Protein AF-A0AAX3TB48-F1 (afdb_monomer_lite)

Foldseek 3Di:
DDDDDDDDDDDDDDDDDDDDDPDDPPPPPPPPVVVVVLVVLLVVLLVVVCVVCVVDDSVVLVVQLVVLLVVCPPPPDCPCVSVSSSVRSVVVVVVVVPDPDVVDDPDPDPDPDDPDDDDDDDDDD

Structure (mmCIF, N/CA/C/O backbone):
data_AF-A0AAX3TB48-F1
#
_entry.id   AF-A0AAX3TB48-F1
#
loop_
_atom_site.group_PDB
_atom_site.id
_atom_site.type_symbol
_atom_site.label_atom_id
_atom_site.label_alt_id
_atom_site.label_comp_id
_atom_site.label_asym_id
_atom_site.label_entity_id
_atom_site.label_seq_id
_atom_site.pdbx_PDB_ins_code
_atom_site.Cartn_x
_atom_site.Cartn_y
_atom_site.Cartn_z
_atom_site.occupancy
_atom_site.B_iso_or_equiv
_atom_site.auth_seq_id
_atom_site.auth_comp_id
_atom_site.auth_asym_id
_atom_site.auth_atom_id
_atom_site.pdbx_PDB_model_num
ATOM 1 N N . MET A 1 1 ? -3.086 20.441 -37.332 1.00 42.97 1 MET A N 1
ATOM 2 C CA . MET A 1 1 ? -2.389 20.375 -36.032 1.00 42.97 1 MET A CA 1
ATOM 3 C C . MET A 1 1 ? -3.393 19.870 -35.014 1.00 42.97 1 MET A C 1
ATOM 5 O O . MET A 1 1 ? -4.255 20.630 -34.603 1.00 42.97 1 MET A O 1
ATOM 9 N N . ALA A 1 2 ? -3.367 18.566 -34.749 1.00 46.75 2 ALA A N 1
ATOM 10 C CA . ALA A 1 2 ? -4.254 17.896 -33.807 1.00 46.75 2 ALA A CA 1
ATOM 11 C C . ALA A 1 2 ? -3.500 17.709 -32.486 1.00 46.75 2 ALA A C 1
ATOM 13 O O . ALA A 1 2 ? -2.367 17.235 -32.499 1.00 46.75 2 ALA A O 1
ATOM 14 N N . GLY A 1 3 ? -4.120 18.093 -31.376 1.00 43.94 3 GLY A N 1
ATOM 15 C CA . GLY A 1 3 ? -3.654 17.801 -30.026 1.00 43.94 3 GLY A CA 1
ATOM 16 C C . GLY A 1 3 ? -4.875 17.467 -29.190 1.00 43.94 3 GLY A C 1
ATOM 17 O O . GLY A 1 3 ? -5.478 18.353 -28.609 1.00 43.94 3 GLY A O 1
ATOM 18 N N . THR A 1 4 ? -5.294 16.208 -29.250 1.00 48.38 4 THR A N 1
ATOM 19 C CA . THR A 1 4 ? -6.446 15.652 -28.542 1.00 48.38 4 THR A CA 1
ATOM 20 C C . THR A 1 4 ? -6.149 15.470 -27.056 1.00 48.38 4 THR A C 1
ATOM 22 O O . THR A 1 4 ? -5.298 14.662 -26.675 1.00 48.38 4 THR A O 1
ATOM 25 N N . GLU A 1 5 ? -6.905 16.212 -26.252 1.00 49.56 5 GLU A N 1
ATOM 26 C CA . GLU A 1 5 ? -7.421 15.881 -24.921 1.00 49.56 5 GLU A CA 1
ATOM 27 C C . GLU A 1 5 ? -7.381 14.373 -24.585 1.00 49.56 5 GLU A C 1
ATOM 29 O O . GLU A 1 5 ? -7.879 13.548 -25.352 1.00 49.56 5 GLU A O 1
ATOM 34 N N . HIS A 1 6 ? -6.881 14.013 -23.401 1.00 42.12 6 HIS A N 1
ATOM 35 C CA . HIS A 1 6 ? -7.172 12.722 -22.769 1.00 42.12 6 HIS A CA 1
ATOM 36 C C . HIS A 1 6 ? -7.737 12.972 -21.368 1.00 42.12 6 HIS A C 1
ATOM 38 O O . HIS A 1 6 ? -7.024 12.987 -20.368 1.00 42.12 6 HIS A O 1
ATOM 44 N N . THR A 1 7 ? -9.049 13.195 -21.311 1.00 40.41 7 THR A N 1
ATOM 45 C CA . THR A 1 7 ? -9.852 13.101 -20.089 1.00 40.41 7 THR A CA 1
ATOM 46 C C . THR A 1 7 ? -10.282 11.647 -19.928 1.00 40.41 7 THR A C 1
ATOM 48 O O . THR A 1 7 ? -11.090 11.145 -20.707 1.00 40.41 7 THR A O 1
ATOM 51 N N . VAL A 1 8 ? -9.739 10.951 -18.930 1.00 42.62 8 VAL A N 1
ATOM 52 C CA . VAL A 1 8 ? -10.137 9.573 -18.616 1.00 42.62 8 VAL A CA 1
ATOM 53 C C . VAL A 1 8 ? -11.418 9.610 -17.781 1.00 42.62 8 VAL A C 1
ATOM 55 O O . VAL A 1 8 ? -11.400 9.922 -16.592 1.00 42.62 8 VAL A O 1
ATOM 58 N N . ALA A 1 9 ? -12.544 9.313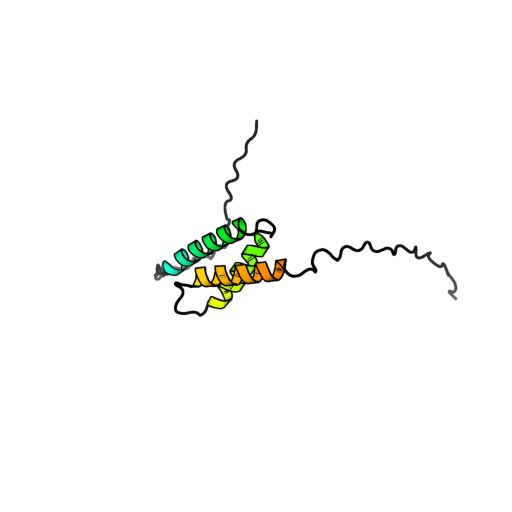 -18.428 1.00 41.31 9 ALA A N 1
ATOM 59 C CA . ALA A 1 9 ? -13.831 9.079 -17.788 1.00 41.31 9 ALA A CA 1
ATOM 60 C C . ALA A 1 9 ? -13.894 7.633 -17.269 1.00 41.31 9 ALA A C 1
ATOM 62 O O . ALA A 1 9 ? -13.988 6.681 -18.047 1.00 41.31 9 ALA A O 1
ATOM 63 N N . CYS A 1 10 ? -13.848 7.460 -15.947 1.00 29.77 10 CYS A N 1
ATOM 64 C CA . CYS A 1 10 ? -14.043 6.159 -15.317 1.00 29.77 10 CYS A CA 1
ATOM 65 C C . CYS A 1 10 ? -15.538 5.802 -15.360 1.00 29.77 10 CYS A C 1
ATOM 67 O O . CYS A 1 10 ? -16.367 6.417 -14.690 1.00 29.77 10 CYS A O 1
ATOM 69 N N . SER A 1 11 ? -15.882 4.849 -16.224 1.00 44.84 11 SER A N 1
ATOM 70 C CA . SER A 1 11 ? -17.248 4.401 -16.486 1.00 44.84 11 SER A CA 1
ATOM 71 C C . SER A 1 11 ? -17.610 3.272 -15.527 1.00 44.84 11 SER A C 1
ATOM 73 O O . SER A 1 11 ? -17.088 2.168 -15.664 1.00 44.84 11 SER A O 1
ATOM 75 N N . ILE A 1 12 ? -18.528 3.511 -14.589 1.00 51.78 12 ILE A N 1
ATOM 76 C CA . ILE A 1 12 ? -19.109 2.442 -13.766 1.00 51.78 12 ILE A CA 1
ATOM 77 C C . ILE A 1 12 ? -20.607 2.342 -14.074 1.00 51.78 12 ILE A C 1
ATOM 79 O O . ILE A 1 12 ? -21.432 3.081 -13.552 1.00 51.78 12 ILE A O 1
ATOM 83 N N . VAL A 1 13 ? -20.884 1.443 -15.020 1.00 43.19 13 VAL A N 1
ATOM 84 C CA . VAL A 1 13 ? -22.074 0.603 -15.242 1.00 43.19 13 VAL A CA 1
ATOM 85 C C . VAL A 1 13 ? -23.403 1.055 -14.614 1.00 43.19 13 VAL A C 1
ATOM 87 O O . VAL A 1 13 ? -23.679 0.858 -13.432 1.00 43.19 13 VAL A O 1
ATOM 90 N N . THR A 1 14 ? -24.299 1.508 -15.491 1.00 49.38 14 THR A N 1
ATOM 91 C CA . THR A 1 14 ? -25.744 1.611 -15.266 1.00 49.38 14 THR A CA 1
ATOM 92 C C . THR A 1 14 ? -26.406 0.246 -15.480 1.00 49.38 14 THR A C 1
ATOM 94 O O . THR A 1 14 ? -26.677 -0.138 -16.617 1.00 49.38 14 THR A O 1
ATOM 97 N N . SER A 1 15 ? -26.737 -0.461 -14.398 1.00 38.44 15 SER A N 1
ATOM 98 C CA . SER A 1 15 ? -27.706 -1.566 -14.434 1.00 38.44 15 SER A CA 1
ATOM 99 C C . SER A 1 15 ? -29.033 -1.094 -13.844 1.00 38.44 15 SER A C 1
ATOM 101 O O . SER A 1 15 ? -29.160 -0.816 -12.655 1.00 38.44 15 SER A O 1
ATOM 103 N N . ARG A 1 16 ? -30.012 -0.965 -14.736 1.00 54.19 16 ARG A N 1
ATOM 104 C CA . ARG A 1 16 ? -31.393 -0.519 -14.535 1.00 54.19 16 ARG A CA 1
ATOM 105 C C . ARG A 1 16 ? -32.176 -1.523 -13.672 1.00 54.19 16 ARG A C 1
ATOM 107 O O . ARG A 1 16 ? -32.436 -2.630 -14.130 1.00 54.19 16 ARG A O 1
ATOM 114 N N . PHE A 1 17 ? -32.575 -1.128 -12.463 1.00 37.34 17 PHE A N 1
ATOM 115 C CA . PHE A 1 17 ? -33.573 -1.836 -11.644 1.00 37.34 17 PHE A CA 1
ATOM 116 C C . PHE A 1 17 ? -34.971 -1.227 -11.875 1.00 37.34 17 PHE A C 1
ATOM 118 O O . PHE A 1 17 ? -35.061 -0.004 -12.024 1.00 37.34 17 PHE A O 1
ATOM 125 N N . PRO A 1 18 ? -36.044 -2.039 -11.968 1.00 51.06 18 PRO A N 1
ATOM 126 C CA . PRO A 1 18 ? -37.387 -1.557 -12.263 1.00 51.06 18 PRO A CA 1
ATOM 127 C C . PRO A 1 18 ? -38.057 -0.930 -11.032 1.00 51.06 18 PRO A C 1
ATOM 129 O O . PRO A 1 18 ? -37.689 -1.200 -9.893 1.00 51.06 18 PRO A O 1
ATOM 132 N N . ASP A 1 19 ? -39.029 -0.076 -11.338 1.00 56.09 19 ASP A N 1
ATOM 133 C CA . ASP A 1 19 ? -39.912 0.704 -10.467 1.00 56.09 19 ASP A CA 1
ATOM 134 C C . ASP A 1 19 ? -40.390 -0.070 -9.214 1.00 56.09 19 ASP A C 1
ATOM 136 O O . ASP A 1 19 ? -41.111 -1.061 -9.329 1.00 56.09 19 ASP A O 1
ATOM 140 N N . GLU A 1 20 ? -39.985 0.377 -8.018 1.00 52.34 20 GLU A N 1
ATOM 141 C CA . GLU A 1 20 ? -40.465 -0.122 -6.716 1.00 52.34 20 GLU A CA 1
ATOM 142 C C . GLU A 1 20 ? -40.917 1.086 -5.864 1.00 52.34 20 GLU A C 1
ATOM 144 O O . GLU A 1 20 ? -40.248 2.129 -5.881 1.00 52.34 20 GLU A O 1
ATOM 149 N N . PRO A 1 21 ? -42.082 1.004 -5.192 1.00 52.28 21 PRO A N 1
ATOM 150 C CA . PRO A 1 21 ? -42.874 2.160 -4.793 1.00 52.28 21 PRO A CA 1
ATOM 151 C C . PRO A 1 21 ? -42.289 2.918 -3.598 1.00 52.28 21 PRO A C 1
ATOM 153 O O . PRO A 1 21 ? -41.479 2.422 -2.821 1.00 52.28 21 PRO A O 1
ATOM 156 N N . ALA A 1 22 ? -42.745 4.163 -3.462 1.00 54.78 22 ALA A N 1
ATOM 157 C CA . ALA A 1 22 ? -42.326 5.178 -2.501 1.00 54.78 22 ALA A CA 1
ATOM 158 C C . ALA A 1 22 ? -42.538 4.804 -1.014 1.00 54.78 22 ALA A C 1
ATOM 160 O O . ALA A 1 22 ? -43.347 5.416 -0.318 1.00 54.78 22 ALA A O 1
ATOM 161 N N . ALA A 1 23 ? -41.765 3.850 -0.499 1.00 51.25 23 ALA A N 1
ATOM 162 C CA . ALA A 1 23 ? -41.672 3.537 0.919 1.00 51.25 23 ALA A CA 1
ATOM 163 C C . ALA A 1 23 ? -40.214 3.674 1.387 1.00 51.25 23 ALA A C 1
ATOM 165 O O . ALA A 1 23 ? -39.361 2.836 1.123 1.00 51.25 23 ALA A O 1
ATOM 166 N N . ALA A 1 24 ? -39.940 4.781 2.082 1.00 54.88 24 ALA A N 1
ATOM 167 C CA . ALA A 1 24 ? -38.798 4.970 2.977 1.00 54.88 24 ALA A CA 1
ATOM 168 C C . ALA A 1 24 ? -37.396 4.651 2.410 1.00 54.88 24 ALA A C 1
ATOM 170 O O . ALA A 1 24 ? -36.685 3.783 2.911 1.00 54.88 24 ALA A O 1
ATOM 171 N N . LYS A 1 25 ? -36.906 5.467 1.465 1.00 50.69 25 LYS A N 1
ATOM 172 C CA . LYS A 1 25 ? -35.453 5.609 1.271 1.00 50.69 25 LYS A CA 1
ATOM 173 C C . LYS A 1 25 ? -34.874 6.449 2.409 1.00 50.69 25 LYS A C 1
ATOM 175 O O . LYS A 1 25 ? -34.565 7.626 2.240 1.00 50.69 25 LYS A O 1
ATOM 180 N N . VAL A 1 26 ? -34.693 5.827 3.573 1.00 50.91 26 VAL A N 1
ATOM 181 C CA . VAL A 1 26 ? -33.584 6.210 4.447 1.00 50.91 26 VAL A CA 1
ATOM 182 C C . VAL A 1 26 ? -32.337 5.823 3.666 1.00 50.91 26 VAL A C 1
ATOM 184 O O . VAL A 1 26 ? -31.880 4.688 3.727 1.00 50.91 26 VAL A O 1
ATOM 187 N N . PHE A 1 27 ? -31.835 6.741 2.839 1.00 47.25 27 PHE A N 1
ATOM 188 C CA . PHE A 1 27 ? -30.479 6.617 2.333 1.00 47.25 27 PHE A CA 1
ATOM 189 C C . PHE A 1 27 ? -29.589 6.523 3.573 1.00 47.25 27 PHE A C 1
ATOM 191 O O . PHE A 1 27 ? -29.620 7.459 4.379 1.00 47.25 27 PHE A O 1
ATOM 198 N N . PRO A 1 28 ? -28.819 5.442 3.778 1.00 50.78 28 PRO A N 1
ATOM 199 C CA . PRO A 1 28 ? -27.757 5.487 4.760 1.00 50.78 28 PRO A CA 1
ATOM 200 C C . PRO A 1 28 ? -26.729 6.497 4.234 1.00 50.78 28 PRO A C 1
ATOM 202 O O . PRO A 1 28 ? -25.798 6.150 3.517 1.00 50.78 28 PRO A O 1
ATOM 205 N N . GLN A 1 29 ? -26.916 7.783 4.548 1.00 53.50 29 GLN A N 1
ATOM 206 C CA . GLN A 1 29 ? -25.960 8.859 4.259 1.00 53.50 29 GLN A CA 1
ATOM 207 C C . GLN A 1 29 ? -24.727 8.788 5.175 1.00 53.50 29 GLN A C 1
ATOM 209 O O . GLN A 1 29 ? -24.036 9.771 5.409 1.00 53.50 29 GLN A O 1
ATOM 214 N N . ASN A 1 30 ? -24.434 7.615 5.713 1.00 47.47 30 ASN A N 1
ATOM 215 C CA . ASN A 1 30 ? -23.307 7.336 6.574 1.00 47.47 30 ASN A CA 1
ATOM 216 C C . ASN A 1 30 ? -22.422 6.276 5.919 1.00 47.47 30 ASN A C 1
ATOM 218 O O . ASN A 1 30 ? -22.098 5.260 6.526 1.00 47.47 30 ASN A O 1
ATOM 222 N N . VAL A 1 31 ? -21.962 6.550 4.692 1.00 52.19 31 VAL A N 1
ATOM 223 C CA . VAL 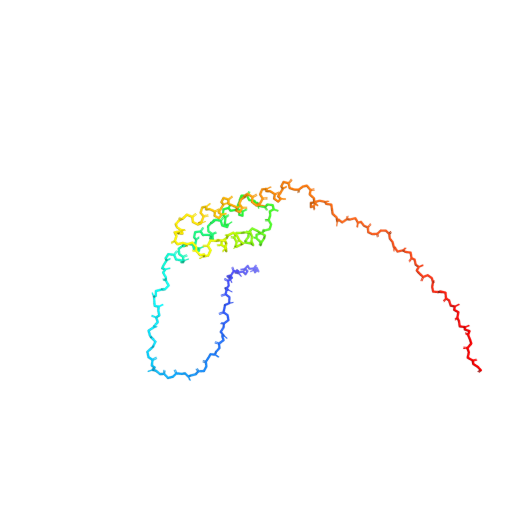A 1 31 ? -20.615 6.092 4.338 1.00 52.19 31 VAL A CA 1
ATOM 224 C C . VAL A 1 31 ? -19.695 6.851 5.296 1.00 52.19 31 VAL A C 1
ATOM 226 O O . VAL A 1 31 ? -19.658 8.082 5.225 1.00 52.19 31 VAL A O 1
ATOM 229 N N . PRO A 1 32 ? -19.031 6.195 6.262 1.00 60.06 32 PRO A N 1
ATOM 230 C CA . PRO A 1 32 ? -18.172 6.916 7.185 1.00 60.06 32 PRO A CA 1
ATOM 231 C C . PRO A 1 32 ? -17.082 7.590 6.349 1.00 60.06 32 PRO A C 1
ATOM 233 O O . PRO A 1 32 ? -16.320 6.897 5.677 1.00 60.06 32 PRO A O 1
ATOM 236 N N . MET A 1 33 ? -17.014 8.926 6.380 1.00 60.38 33 MET A N 1
ATOM 237 C CA . MET A 1 33 ? -16.009 9.735 5.662 1.00 60.38 33 MET A CA 1
ATOM 238 C C . MET A 1 33 ? -14.585 9.181 5.834 1.00 60.38 33 MET A C 1
ATOM 240 O O . MET A 1 33 ? -13.785 9.221 4.907 1.00 60.38 33 MET A O 1
ATOM 244 N N . ALA A 1 34 ? -14.316 8.543 6.978 1.00 68.81 34 ALA A N 1
ATOM 245 C CA . ALA A 1 34 ? -13.076 7.836 7.277 1.00 68.81 34 ALA A CA 1
ATOM 246 C C . ALA A 1 34 ? -12.661 6.785 6.228 1.00 68.81 34 ALA A C 1
ATOM 248 O O . ALA A 1 34 ? -11.472 6.624 5.988 1.00 68.81 34 ALA A O 1
ATOM 249 N N . ARG A 1 35 ? -13.601 6.073 5.587 1.00 74.25 35 ARG A N 1
ATOM 250 C CA . ARG A 1 35 ? -13.260 5.049 4.583 1.00 74.25 35 ARG A CA 1
ATOM 251 C C . ARG A 1 35 ? -12.882 5.662 3.235 1.00 74.25 35 ARG A C 1
ATOM 253 O O . ARG A 1 35 ? -12.053 5.098 2.532 1.00 74.25 35 ARG A O 1
ATOM 260 N N . VAL A 1 36 ? -13.479 6.803 2.888 1.00 77.19 36 VAL A N 1
ATOM 261 C CA . VAL A 1 36 ? -13.137 7.554 1.671 1.00 77.19 36 VAL A CA 1
ATOM 262 C C . VAL A 1 36 ? -11.777 8.232 1.844 1.00 77.19 36 VAL A C 1
ATOM 264 O O . VAL A 1 36 ? -10.930 8.100 0.968 1.00 77.19 36 VAL A O 1
ATOM 267 N N . GLU A 1 37 ? -11.535 8.862 2.998 1.00 84.62 37 GLU A N 1
ATOM 268 C CA . GLU A 1 37 ? -10.234 9.455 3.346 1.00 84.62 37 GLU A CA 1
ATOM 269 C C . GLU A 1 37 ? -9.116 8.402 3.333 1.00 84.62 37 GLU A C 1
ATOM 271 O O . GLU A 1 37 ? -8.089 8.586 2.688 1.00 84.62 37 GLU A O 1
ATOM 276 N N . GLU A 1 38 ? -9.352 7.238 3.951 1.00 85.00 38 GLU A N 1
ATOM 277 C CA . GLU A 1 38 ? -8.401 6.122 3.936 1.00 85.00 38 GLU A CA 1
ATOM 278 C C . GLU A 1 38 ? -8.046 5.692 2.506 1.00 85.00 38 GLU A C 1
ATOM 280 O O . GLU A 1 38 ? -6.878 5.460 2.203 1.00 85.00 38 GLU A O 1
ATOM 285 N N . MET A 1 39 ? -9.032 5.598 1.609 1.00 86.06 39 MET A N 1
ATOM 286 C CA . MET A 1 39 ? -8.774 5.236 0.214 1.00 86.06 39 MET A CA 1
ATOM 287 C C . MET A 1 39 ? -7.959 6.303 -0.525 1.00 86.06 39 MET A C 1
ATOM 289 O O . MET A 1 39 ? -7.079 5.947 -1.308 1.00 86.06 39 MET A O 1
ATOM 293 N N . LEU A 1 40 ? -8.191 7.589 -0.246 1.00 90.69 40 LEU A N 1
ATOM 294 C CA . LEU A 1 40 ? -7.378 8.678 -0.797 1.00 90.69 40 LEU A CA 1
ATOM 295 C C . LEU A 1 40 ? -5.932 8.611 -0.291 1.00 90.69 40 LEU A C 1
ATOM 297 O O . LEU A 1 40 ? -4.992 8.815 -1.063 1.00 90.69 40 LEU A O 1
ATOM 301 N N . GLU A 1 41 ? -5.729 8.293 0.987 1.00 91.81 41 GLU A N 1
ATOM 302 C CA . GLU A 1 41 ? -4.391 8.085 1.541 1.00 91.81 41 GLU A CA 1
ATOM 303 C C . GLU A 1 41 ? -3.689 6.877 0.903 1.00 91.81 41 GLU A C 1
ATOM 305 O O . GLU A 1 41 ? -2.501 6.956 0.582 1.00 91.81 41 GLU A O 1
ATOM 310 N N . VAL A 1 42 ? -4.413 5.785 0.643 1.00 92.56 42 VAL A N 1
ATOM 311 C CA . VAL A 1 42 ? -3.880 4.611 -0.068 1.00 92.56 42 VAL A CA 1
ATOM 312 C C . VAL A 1 42 ? -3.506 4.953 -1.515 1.00 92.56 42 VAL A C 1
ATOM 314 O O . VAL A 1 42 ? -2.443 4.550 -1.979 1.00 92.56 42 VAL A O 1
ATOM 317 N N . GLU A 1 43 ? -4.293 5.766 -2.218 1.00 93.94 43 GLU A N 1
ATOM 318 C CA . GLU A 1 43 ? -3.932 6.243 -3.561 1.00 93.94 43 GLU A CA 1
ATOM 319 C C . GLU A 1 43 ? -2.650 7.098 -3.538 1.00 93.94 43 GLU A C 1
ATOM 321 O O . GLU A 1 43 ? -1.807 7.036 -4.436 1.00 93.94 43 GLU A O 1
ATOM 326 N N . GLN A 1 44 ? -2.446 7.894 -2.485 1.00 95.00 44 GLN A N 1
ATOM 327 C CA . GLN A 1 44 ? -1.184 8.613 -2.297 1.00 95.00 44 GLN A CA 1
ATOM 328 C C . GLN A 1 44 ? -0.008 7.664 -2.025 1.00 95.00 44 GLN A C 1
ATOM 33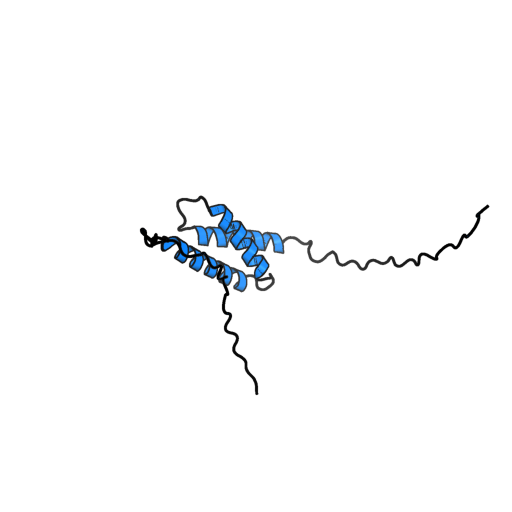0 O O . GLN A 1 44 ? 1.087 7.917 -2.528 1.00 95.00 44 GLN A O 1
ATOM 335 N N . VAL A 1 45 ? -0.216 6.576 -1.274 1.00 95.56 45 VAL A N 1
ATOM 336 C CA . VAL A 1 45 ? 0.794 5.518 -1.088 1.00 95.56 45 VAL A CA 1
ATOM 337 C C . VAL A 1 45 ? 1.188 4.913 -2.436 1.00 95.56 45 VAL A C 1
ATOM 339 O O . V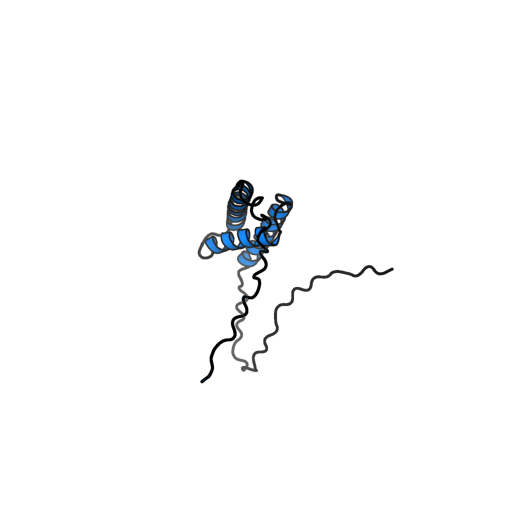AL A 1 45 ? 2.379 4.821 -2.728 1.00 95.56 45 VAL A O 1
ATOM 342 N N . ILE A 1 46 ? 0.213 4.568 -3.282 1.00 94.94 46 ILE A N 1
ATOM 343 C CA . ILE A 1 46 ? 0.447 4.035 -4.632 1.00 94.94 46 ILE A CA 1
ATOM 344 C C . ILE A 1 46 ? 1.324 4.994 -5.441 1.00 94.94 46 ILE A C 1
ATOM 346 O O . ILE A 1 46 ? 2.383 4.604 -5.929 1.00 94.94 46 ILE A O 1
ATOM 350 N N . ARG A 1 47 ? 0.957 6.281 -5.501 1.00 96.38 47 ARG A N 1
ATOM 351 C CA . ARG A 1 47 ? 1.751 7.307 -6.201 1.00 96.38 47 ARG A CA 1
ATOM 352 C C . ARG A 1 47 ? 3.193 7.384 -5.694 1.00 96.38 47 ARG A C 1
ATOM 354 O O . ARG A 1 47 ? 4.119 7.497 -6.499 1.00 96.38 47 ARG A O 1
ATOM 361 N N . ARG A 1 48 ? 3.402 7.301 -4.375 1.00 96.56 48 ARG A N 1
ATOM 362 C CA . ARG A 1 48 ? 4.750 7.287 -3.780 1.00 96.56 48 ARG A CA 1
ATOM 363 C C . ARG A 1 48 ? 5.540 6.040 -4.169 1.00 96.56 48 ARG A C 1
ATOM 365 O O . ARG A 1 48 ? 6.731 6.154 -4.453 1.00 96.56 48 ARG A O 1
ATOM 372 N N . LEU A 1 49 ? 4.902 4.873 -4.203 1.00 95.25 49 LEU A N 1
ATOM 373 C CA . LEU A 1 49 ? 5.547 3.624 -4.608 1.00 95.25 49 LEU A CA 1
ATOM 374 C C . LEU A 1 49 ? 5.916 3.633 -6.094 1.00 95.25 49 LEU A C 1
ATOM 376 O O . LEU A 1 49 ? 7.046 3.282 -6.417 1.00 95.25 49 LEU A O 1
ATOM 380 N N . ILE A 1 50 ? 5.037 4.124 -6.972 1.00 95.81 50 ILE A N 1
ATOM 381 C CA . ILE A 1 50 ? 5.325 4.293 -8.407 1.00 95.81 50 ILE A CA 1
ATOM 382 C C . ILE A 1 50 ? 6.540 5.205 -8.608 1.00 95.81 50 ILE A C 1
ATOM 384 O O . ILE A 1 50 ? 7.474 4.855 -9.325 1.00 95.81 50 ILE A O 1
ATOM 388 N N . ALA A 1 51 ? 6.570 6.355 -7.927 1.00 95.81 51 ALA A N 1
ATOM 389 C CA . ALA A 1 51 ? 7.696 7.282 -8.014 1.00 95.81 51 ALA A CA 1
ATOM 390 C C . ALA A 1 51 ? 9.010 6.675 -7.488 1.00 95.81 51 ALA A C 1
ATOM 392 O O . ALA A 1 51 ? 10.090 7.032 -7.959 1.00 95.81 51 ALA A O 1
ATOM 393 N N . ARG A 1 52 ? 8.933 5.766 -6.507 1.00 95.19 52 ARG A N 1
ATOM 394 C CA . ARG A 1 52 ? 10.104 5.121 -5.899 1.00 95.19 52 ARG A CA 1
ATOM 395 C C . ARG A 1 52 ? 10.610 3.912 -6.685 1.00 95.19 52 ARG A C 1
ATOM 397 O O . ARG A 1 52 ? 11.810 3.650 -6.657 1.00 95.19 52 ARG A O 1
ATOM 404 N N . PHE A 1 53 ? 9.726 3.200 -7.375 1.00 94.25 53 PHE A N 1
ATOM 405 C CA . PHE A 1 53 ? 10.035 1.982 -8.119 1.00 94.25 53 PHE A CA 1
ATOM 406 C C . PHE A 1 53 ? 9.616 2.109 -9.592 1.00 94.25 53 PHE A C 1
ATOM 408 O O . PHE A 1 53 ? 8.772 1.344 -10.055 1.00 94.25 53 PHE A O 1
ATOM 415 N N . PRO A 1 54 ? 10.231 3.023 -10.370 1.00 92.19 54 PRO A N 1
ATOM 416 C CA . PRO A 1 54 ? 9.844 3.263 -11.765 1.00 92.19 54 PRO A CA 1
ATOM 417 C C . PRO A 1 54 ? 10.126 2.076 -12.703 1.00 92.19 54 PRO A C 1
ATOM 419 O O . PRO A 1 54 ? 9.702 2.083 -13.852 1.00 92.19 54 PRO A O 1
ATOM 422 N N . VAL A 1 55 ? 10.875 1.073 -12.235 1.00 90.19 55 VAL A N 1
ATOM 423 C CA . VAL A 1 55 ? 11.214 -0.147 -12.984 1.00 90.19 55 VAL A CA 1
ATOM 424 C C . VAL A 1 55 ? 10.123 -1.220 -12.926 1.00 90.19 55 VAL A C 1
ATOM 426 O O . VAL A 1 55 ? 10.179 -2.176 -13.692 1.00 90.19 55 VAL A O 1
ATOM 429 N N . MET A 1 56 ? 9.153 -1.088 -12.017 1.00 91.50 56 MET A N 1
ATOM 430 C CA . MET A 1 56 ? 8.036 -2.020 -11.865 1.00 91.50 56 MET A CA 1
ATOM 431 C C . MET A 1 56 ? 6.789 -1.459 -12.556 1.00 91.50 56 MET A C 1
ATOM 433 O O . MET A 1 56 ? 6.566 -0.248 -12.547 1.00 91.50 56 MET A O 1
ATOM 437 N N . ALA A 1 57 ? 5.971 -2.330 -13.152 1.00 92.50 57 ALA A N 1
ATOM 438 C CA . ALA A 1 57 ? 4.718 -1.910 -13.766 1.00 92.50 57 ALA A CA 1
ATOM 439 C C . ALA A 1 57 ? 3.748 -1.357 -12.710 1.00 92.50 57 ALA A C 1
ATOM 441 O O . ALA A 1 57 ? 3.665 -1.870 -11.593 1.00 92.50 57 ALA A O 1
ATOM 442 N N . VAL A 1 58 ? 2.990 -0.322 -13.078 1.00 93.06 58 VAL A N 1
ATOM 443 C CA . VAL A 1 58 ? 2.000 0.304 -12.186 1.00 93.06 58 VAL A CA 1
ATOM 444 C C . VAL A 1 58 ? 0.962 -0.719 -11.719 1.00 93.06 58 VAL A C 1
ATOM 446 O O . VAL A 1 58 ? 0.691 -0.792 -10.525 1.00 93.06 58 VAL A O 1
ATOM 449 N N . ASP A 1 59 ? 0.485 -1.577 -12.625 1.00 93.50 59 ASP A N 1
ATOM 450 C CA . ASP A 1 59 ? -0.485 -2.633 -12.309 1.00 93.50 59 ASP A CA 1
ATOM 451 C C . ASP A 1 59 ? 0.045 -3.628 -11.258 1.00 93.50 59 ASP A C 1
ATOM 453 O O . ASP A 1 59 ? -0.702 -4.078 -10.387 1.00 93.50 59 ASP A O 1
ATOM 457 N N . ASP A 1 60 ? 1.347 -3.943 -11.288 1.00 93.12 60 ASP A N 1
ATOM 458 C CA . ASP A 1 60 ? 1.975 -4.833 -10.304 1.00 93.12 60 ASP A CA 1
ATOM 459 C C . ASP A 1 60 ? 2.072 -4.169 -8.924 1.00 93.12 60 ASP A C 1
ATOM 461 O O . ASP A 1 60 ? 1.878 -4.827 -7.895 1.00 93.12 60 ASP A O 1
ATOM 465 N N . ILE A 1 61 ? 2.366 -2.864 -8.889 1.00 93.44 61 ILE A N 1
ATOM 466 C CA . ILE A 1 61 ? 2.384 -2.069 -7.654 1.00 93.44 61 ILE A CA 1
ATOM 467 C C . ILE A 1 61 ? 0.970 -2.006 -7.063 1.00 93.44 61 ILE A C 1
ATOM 469 O O . ILE A 1 61 ? 0.799 -2.283 -5.872 1.00 93.44 61 ILE A O 1
ATOM 473 N N . ASP A 1 62 ? -0.037 -1.720 -7.888 1.00 94.44 62 ASP A N 1
ATOM 474 C CA . ASP A 1 62 ? -1.442 -1.663 -7.480 1.00 94.44 62 ASP A CA 1
ATOM 475 C C . ASP A 1 62 ? -1.916 -3.006 -6.926 1.00 94.44 62 ASP A C 1
ATOM 477 O O . ASP A 1 62 ? -2.459 -3.069 -5.818 1.00 94.44 62 ASP A O 1
ATOM 481 N N . ALA A 1 63 ? -1.647 -4.106 -7.636 1.00 94.06 63 ALA A N 1
ATOM 482 C CA . ALA A 1 63 ? -2.026 -5.447 -7.201 1.00 94.06 63 ALA A CA 1
ATOM 483 C C . ALA A 1 63 ? -1.453 -5.787 -5.815 1.00 94.06 63 ALA A C 1
ATOM 485 O O . ALA A 1 63 ? -2.161 -6.319 -4.955 1.00 94.06 63 ALA A O 1
ATOM 486 N N . ARG A 1 64 ? -0.187 -5.434 -5.559 1.00 94.69 64 ARG A N 1
ATOM 487 C CA . ARG A 1 64 ? 0.469 -5.663 -4.260 1.00 94.69 64 ARG A CA 1
ATOM 488 C C . ARG A 1 64 ? -0.131 -4.799 -3.161 1.00 94.69 64 ARG A C 1
ATOM 490 O O . ARG A 1 64 ? -0.420 -5.306 -2.077 1.00 94.69 64 ARG A O 1
ATOM 497 N N . VAL A 1 65 ? -0.368 -3.516 -3.433 1.00 95.25 65 VAL A N 1
ATOM 498 C CA . VAL A 1 65 ? -1.007 -2.604 -2.476 1.00 95.25 65 VAL A CA 1
ATOM 499 C C . VAL A 1 65 ? -2.407 -3.099 -2.108 1.00 95.25 65 VAL A C 1
ATOM 501 O O . VAL A 1 65 ? -2.724 -3.190 -0.921 1.00 95.25 65 VAL A O 1
ATOM 504 N N . HIS A 1 66 ? -3.219 -3.496 -3.089 1.00 93.81 66 HIS A N 1
ATOM 505 C CA . HIS A 1 66 ? -4.560 -4.032 -2.853 1.00 93.81 66 HIS A CA 1
ATOM 506 C C . HIS A 1 66 ? -4.544 -5.369 -2.103 1.00 93.81 66 HIS A C 1
ATOM 508 O O . HIS A 1 66 ? -5.356 -5.570 -1.194 1.00 93.81 66 HIS A O 1
ATOM 514 N N . ALA A 1 67 ? -3.598 -6.261 -2.412 1.00 93.94 67 ALA A N 1
ATOM 515 C CA . ALA A 1 67 ? -3.426 -7.518 -1.687 1.00 93.94 67 ALA A CA 1
ATOM 516 C C . ALA A 1 67 ? -3.102 -7.280 -0.203 1.00 93.94 67 ALA A C 1
ATOM 518 O O . ALA A 1 67 ? -3.652 -7.951 0.672 1.00 93.94 67 ALA A O 1
ATOM 519 N N . VAL A 1 68 ? -2.246 -6.300 0.100 1.00 93.44 68 VAL A N 1
ATOM 520 C CA . VAL A 1 68 ? -1.917 -5.914 1.477 1.00 93.44 68 VAL A CA 1
ATOM 521 C C . VAL A 1 68 ? -3.093 -5.201 2.152 1.00 93.44 68 VAL A C 1
ATOM 523 O O . VAL A 1 68 ? -3.404 -5.515 3.300 1.00 93.44 68 VAL A O 1
ATOM 526 N N . TYR A 1 69 ? -3.788 -4.300 1.453 1.00 92.44 69 TYR A N 1
ATOM 527 C CA . TYR A 1 69 ? -4.982 -3.608 1.954 1.00 92.44 69 TYR A CA 1
ATOM 528 C C . TYR A 1 69 ? -6.065 -4.600 2.408 1.00 92.44 69 TYR A C 1
ATOM 530 O O . TYR A 1 69 ? -6.642 -4.445 3.487 1.00 92.44 69 TYR A O 1
ATOM 538 N N . GLY A 1 70 ? -6.281 -5.669 1.631 1.00 90.88 70 GLY A N 1
ATOM 539 C CA . GLY A 1 70 ? -7.223 -6.741 1.960 1.00 90.88 70 GLY A CA 1
ATOM 540 C C . GLY A 1 70 ? -6.930 -7.438 3.294 1.00 90.88 70 GLY A C 1
ATOM 541 O O . GLY A 1 70 ? -7.865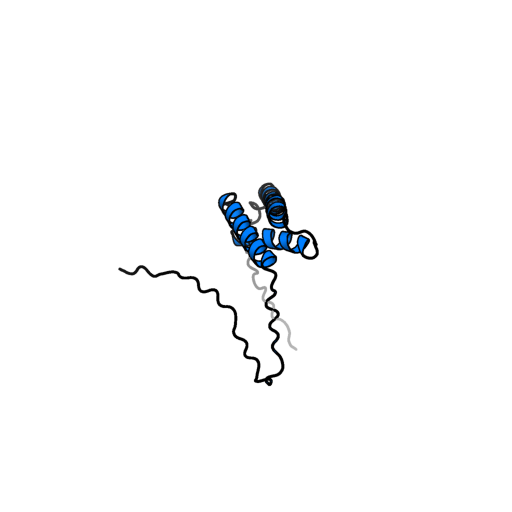 -7.799 4.005 1.00 90.88 70 GLY A O 1
ATOM 542 N N . ARG A 1 71 ? -5.655 -7.542 3.704 1.00 91.69 71 ARG A N 1
ATOM 543 C CA . ARG A 1 71 ? -5.259 -8.138 4.999 1.00 91.69 71 ARG A CA 1
ATOM 544 C C . ARG A 1 71 ? -5.767 -7.344 6.201 1.00 91.69 71 ARG A C 1
ATOM 546 O O . ARG A 1 71 ? -5.853 -7.888 7.297 1.00 91.69 71 ARG A O 1
ATOM 553 N N . PHE A 1 72 ? -6.101 -6.071 6.005 1.00 89.19 72 PHE A N 1
ATOM 554 C CA . PHE A 1 72 ? -6.598 -5.204 7.064 1.00 89.19 72 PHE A CA 1
ATOM 555 C C . PHE A 1 72 ? -8.123 -5.121 7.107 1.00 89.19 72 PHE A C 1
ATOM 557 O O . PHE A 1 72 ? -8.624 -4.400 7.958 1.00 89.19 72 PHE A O 1
ATOM 564 N N . ALA A 1 73 ? -8.880 -5.799 6.232 1.00 85.94 73 ALA A N 1
ATOM 565 C CA . ALA A 1 73 ? -10.333 -5.621 6.081 1.00 85.94 73 ALA A CA 1
ATOM 566 C C . ALA A 1 73 ? -11.122 -5.643 7.409 1.00 85.94 73 ALA A C 1
ATOM 568 O O . ALA A 1 73 ? -11.968 -4.774 7.617 1.00 85.94 73 ALA A O 1
ATOM 569 N N . ASP A 1 74 ? -10.769 -6.537 8.336 1.00 86.06 74 ASP A N 1
ATOM 570 C CA . ASP A 1 74 ? -11.471 -6.723 9.617 1.00 86.06 74 ASP A CA 1
ATOM 571 C C . ASP A 1 74 ? -10.883 -5.911 10.794 1.00 86.06 74 ASP A C 1
ATOM 573 O O . ASP A 1 74 ? -11.329 -6.025 11.941 1.00 86.06 74 ASP A O 1
ATOM 577 N N . CYS A 1 75 ? -9.864 -5.077 10.554 1.00 85.19 75 CYS A N 1
ATOM 578 C CA . CYS A 1 75 ? -9.228 -4.285 11.606 1.00 85.19 75 CYS A CA 1
ATOM 579 C C . CYS A 1 75 ? -10.125 -3.131 12.083 1.00 85.19 75 CYS A C 1
ATOM 581 O O . CYS A 1 75 ? -10.592 -2.314 11.290 1.00 85.19 75 CYS A O 1
ATOM 583 N N . LYS A 1 76 ? -10.295 -3.018 13.410 1.00 82.19 76 LYS A N 1
ATOM 584 C CA . LYS A 1 76 ? -11.127 -1.984 14.060 1.00 82.19 76 LYS A CA 1
ATOM 585 C C . LYS A 1 76 ? -10.472 -0.600 14.109 1.00 82.19 76 LYS A C 1
ATOM 587 O O . LYS A 1 76 ? -11.169 0.406 14.058 1.00 82.19 76 LYS A O 1
ATOM 592 N N . VAL A 1 77 ? -9.145 -0.542 14.224 1.00 82.94 77 VAL A N 1
ATOM 593 C CA . VAL A 1 77 ? -8.370 0.707 14.227 1.00 82.94 77 VAL A CA 1
ATOM 594 C C . VAL A 1 77 ? -7.604 0.786 12.915 1.00 82.94 77 VAL A C 1
ATOM 596 O O . VAL A 1 77 ? -6.741 -0.052 12.663 1.00 82.94 77 VAL A O 1
ATOM 599 N N . ARG A 1 78 ? -7.939 1.774 12.079 1.00 86.62 78 ARG A N 1
ATOM 600 C CA . ARG A 1 78 ? -7.444 1.865 10.694 1.00 86.62 78 ARG A CA 1
ATOM 601 C C . ARG A 1 78 ? -6.600 3.103 10.382 1.00 86.62 78 ARG A C 1
ATOM 603 O O . ARG A 1 78 ? -6.074 3.213 9.286 1.00 86.62 78 ARG A O 1
ATOM 610 N N . ILE A 1 79 ? -6.375 3.977 11.364 1.00 84.06 79 ILE A N 1
ATOM 611 C CA . ILE A 1 79 ? -5.609 5.231 11.202 1.00 84.06 79 ILE A CA 1
ATOM 612 C C . ILE A 1 79 ? -4.145 5.025 10.771 1.00 84.06 79 ILE A C 1
ATOM 614 O O . ILE A 1 79 ? -3.495 5.955 10.318 1.00 84.06 79 ILE A O 1
ATOM 618 N N . PHE A 1 80 ? -3.614 3.808 10.927 1.00 90.44 80 PHE A N 1
ATOM 619 C CA . PHE A 1 80 ? -2.253 3.448 10.519 1.00 90.44 80 PHE A CA 1
ATOM 620 C C . PHE A 1 80 ? -2.218 2.520 9.301 1.00 90.44 80 PHE A C 1
ATOM 622 O O . PHE A 1 80 ? -1.133 2.140 8.866 1.00 90.44 80 PHE A O 1
ATOM 629 N N . VAL A 1 81 ? -3.375 2.135 8.751 1.00 91.12 81 VAL A N 1
ATOM 630 C CA . VAL A 1 81 ? -3.457 1.200 7.620 1.00 91.12 81 VAL A CA 1
ATOM 631 C C . VAL A 1 81 ? -2.652 1.702 6.416 1.00 91.12 81 VAL A C 1
ATOM 633 O O . VAL A 1 81 ? -1.839 0.921 5.925 1.00 91.12 81 VAL A O 1
ATOM 636 N N . PRO A 1 82 ? -2.733 2.982 5.998 1.00 91.56 82 PRO A N 1
ATOM 637 C CA . PRO A 1 82 ? -1.929 3.490 4.880 1.00 91.56 82 PRO A CA 1
ATOM 638 C C . PRO A 1 82 ? -0.415 3.343 5.098 1.00 91.56 82 PRO A C 1
ATOM 640 O O . PRO A 1 82 ? 0.299 2.882 4.208 1.00 91.56 82 PRO A O 1
ATOM 643 N N . LEU A 1 83 ? 0.081 3.629 6.308 1.00 92.81 83 LEU A N 1
ATOM 644 C CA . LEU A 1 83 ? 1.501 3.470 6.655 1.00 92.81 83 LEU A CA 1
ATOM 645 C C . LEU A 1 83 ? 1.942 2.001 6.680 1.00 92.81 83 LEU A C 1
ATOM 647 O O . LEU A 1 83 ? 3.049 1.666 6.249 1.00 92.81 83 LEU A O 1
ATOM 651 N N . LEU A 1 84 ? 1.091 1.115 7.202 1.00 94.19 84 LEU A N 1
ATOM 652 C CA . LEU A 1 84 ? 1.369 -0.320 7.241 1.00 94.19 84 LEU A CA 1
ATOM 653 C C . LEU A 1 84 ? 1.390 -0.918 5.834 1.00 94.19 84 LEU A C 1
ATOM 655 O O . LEU A 1 84 ? 2.271 -1.723 5.534 1.00 94.19 84 LEU A O 1
ATOM 659 N N . ILE A 1 85 ? 0.471 -0.479 4.973 1.00 95.19 85 ILE A N 1
ATOM 660 C CA . ILE A 1 85 ? 0.427 -0.850 3.560 1.00 95.19 85 ILE A CA 1
ATOM 661 C C . ILE A 1 85 ? 1.700 -0.412 2.858 1.00 95.19 85 ILE A C 1
ATOM 663 O O . ILE A 1 85 ? 2.364 -1.246 2.255 1.00 95.19 85 ILE A O 1
ATOM 667 N N . GLU A 1 86 ? 2.080 0.860 2.975 1.00 95.50 86 GLU A N 1
ATOM 668 C CA . GLU A 1 86 ? 3.286 1.388 2.334 1.00 95.50 86 GLU A CA 1
ATOM 669 C C . GLU A 1 86 ? 4.530 0.598 2.743 1.00 95.50 86 GLU A C 1
ATOM 671 O O . GLU A 1 86 ? 5.357 0.227 1.908 1.00 95.50 86 GLU A O 1
ATOM 676 N N . LYS A 1 87 ? 4.656 0.289 4.038 1.00 96.75 87 LYS A N 1
ATOM 677 C CA . LYS A 1 87 ? 5.788 -0.478 4.558 1.00 96.75 87 LYS A CA 1
ATOM 678 C C . LYS A 1 87 ? 5.805 -1.917 4.044 1.00 96.75 87 LYS A C 1
ATOM 680 O O . LYS A 1 87 ? 6.877 -2.395 3.683 1.00 96.75 87 LYS A O 1
ATOM 685 N N . ALA A 1 88 ? 4.663 -2.598 4.041 1.00 95.00 88 ALA A N 1
ATOM 686 C CA . ALA A 1 88 ? 4.568 -3.981 3.589 1.00 95.00 88 ALA A CA 1
ATOM 687 C C . ALA A 1 88 ? 4.730 -4.098 2.066 1.00 95.00 88 ALA A C 1
ATOM 689 O O . ALA A 1 88 ? 5.551 -4.885 1.615 1.00 95.00 88 ALA A O 1
ATOM 690 N N . ALA A 1 89 ? 4.051 -3.255 1.285 1.00 95.19 89 ALA A N 1
ATOM 691 C CA . ALA A 1 89 ? 4.171 -3.237 -0.170 1.00 95.19 89 ALA A CA 1
ATOM 692 C C . ALA A 1 89 ? 5.606 -2.937 -0.617 1.00 95.19 89 ALA A C 1
ATOM 694 O O . ALA A 1 89 ? 6.129 -3.609 -1.498 1.00 95.19 89 ALA A O 1
ATOM 695 N N . ARG A 1 90 ? 6.285 -1.982 0.035 1.00 95.56 90 ARG A N 1
ATOM 696 C CA . ARG A 1 90 ? 7.705 -1.716 -0.226 1.00 95.56 90 ARG A CA 1
ATOM 697 C C . ARG A 1 90 ? 8.572 -2.958 -0.021 1.00 95.56 90 ARG A C 1
ATOM 699 O O . ARG A 1 90 ? 9.414 -3.232 -0.864 1.00 95.56 90 ARG A O 1
ATOM 706 N N . ARG A 1 91 ? 8.363 -3.695 1.073 1.00 95.56 91 ARG A N 1
ATOM 707 C CA . ARG A 1 91 ? 9.116 -4.922 1.349 1.00 95.56 91 ARG A CA 1
ATOM 708 C C . ARG A 1 91 ? 8.841 -5.992 0.295 1.00 95.56 91 ARG A C 1
ATOM 710 O O . ARG A 1 91 ? 9.784 -6.546 -0.245 1.00 95.56 91 ARG A O 1
ATOM 717 N N . ASP A 1 92 ? 7.575 -6.213 -0.052 1.00 93.69 92 ASP A N 1
ATOM 718 C CA . ASP A 1 92 ? 7.188 -7.187 -1.080 1.00 93.69 92 ASP A CA 1
ATOM 719 C C . ASP A 1 92 ? 7.800 -6.830 -2.458 1.00 93.69 92 ASP A C 1
ATOM 721 O O . ASP A 1 92 ? 8.163 -7.708 -3.241 1.00 93.69 92 ASP A O 1
ATOM 725 N N . ILE A 1 93 ? 7.928 -5.534 -2.773 1.00 93.06 93 ILE A N 1
ATOM 726 C CA . ILE A 1 93 ? 8.605 -5.024 -3.979 1.00 93.06 93 ILE A CA 1
ATOM 727 C C . ILE A 1 93 ? 10.112 -5.259 -3.923 1.00 93.06 93 ILE A C 1
ATOM 729 O O . ILE A 1 93 ? 10.670 -5.801 -4.875 1.00 93.06 93 ILE A O 1
ATOM 733 N N . GLU A 1 94 ? 10.763 -4.882 -2.827 1.00 93.62 94 GLU A N 1
ATOM 734 C CA . GLU A 1 94 ? 12.201 -5.081 -2.633 1.00 93.62 94 GLU A CA 1
ATOM 735 C C . GLU A 1 94 ? 12.573 -6.569 -2.693 1.00 93.62 94 GLU A C 1
ATOM 737 O O . GLU A 1 94 ? 13.504 -6.927 -3.410 1.00 93.62 94 GLU A O 1
ATOM 742 N N . ASP A 1 95 ? 11.800 -7.435 -2.035 1.00 93.06 95 ASP A N 1
ATOM 743 C C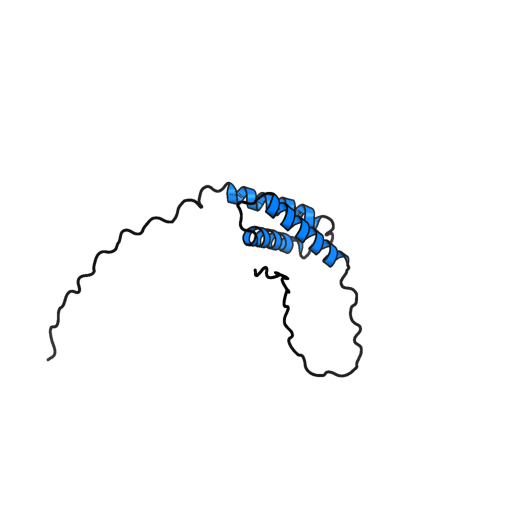A . ASP A 1 95 ? 12.007 -8.886 -2.036 1.00 93.06 95 ASP A CA 1
ATOM 744 C C . ASP A 1 95 ? 11.840 -9.473 -3.454 1.00 93.06 95 ASP A C 1
ATOM 746 O O . ASP A 1 95 ? 12.654 -10.285 -3.894 1.00 93.06 95 ASP A O 1
ATOM 750 N N . PHE A 1 96 ? 10.847 -9.004 -4.221 1.00 89.88 96 PHE A N 1
ATOM 751 C CA . PHE A 1 96 ? 10.654 -9.428 -5.613 1.00 89.88 96 PHE A CA 1
ATOM 752 C C . PHE A 1 96 ? 11.785 -8.979 -6.545 1.00 89.88 96 PHE A C 1
ATOM 754 O O . PHE A 1 96 ? 12.218 -9.748 -7.399 1.00 89.88 96 PHE A O 1
ATOM 761 N N . LEU A 1 97 ? 12.261 -7.739 -6.400 1.00 88.88 97 LEU A N 1
ATOM 762 C CA . LEU A 1 97 ? 13.368 -7.216 -7.207 1.00 88.88 97 LEU A CA 1
ATOM 763 C C . LEU A 1 97 ? 14.711 -7.852 -6.819 1.00 88.88 97 LEU A C 1
ATOM 765 O O . LEU A 1 97 ? 15.601 -7.958 -7.660 1.00 88.88 97 LEU A O 1
ATOM 769 N N . ALA A 1 98 ? 14.861 -8.274 -5.562 1.00 87.75 98 ALA A N 1
ATOM 770 C CA . ALA A 1 98 ? 16.041 -8.977 -5.072 1.00 87.75 98 ALA A CA 1
ATOM 771 C C . ALA A 1 98 ? 16.110 -10.441 -5.540 1.00 87.75 98 ALA A C 1
ATOM 773 O O . ALA A 1 98 ? 17.187 -11.037 -5.478 1.00 87.75 98 ALA A O 1
ATOM 774 N N . GLN A 1 99 ? 15.004 -11.027 -6.017 1.00 76.44 99 GLN A N 1
ATOM 775 C CA . GLN A 1 99 ? 15.016 -12.377 -6.577 1.00 76.44 99 GLN A CA 1
ATOM 776 C C . GLN A 1 99 ? 15.652 -12.392 -7.984 1.00 76.44 99 GLN A C 1
ATOM 778 O O . GLN A 1 99 ? 15.138 -11.746 -8.902 1.00 76.44 99 GLN A O 1
ATOM 783 N N . PRO A 1 100 ? 16.745 -13.154 -8.191 1.00 58.09 100 PRO A N 1
ATOM 784 C CA . PRO A 1 100 ? 17.555 -13.128 -9.415 1.00 58.09 100 PRO A CA 1
ATOM 785 C C . PRO A 1 100 ? 16.920 -13.810 -10.645 1.00 58.09 100 PRO A C 1
ATOM 787 O O . PRO A 1 100 ? 17.566 -13.915 -11.686 1.00 58.09 100 PRO A O 1
ATOM 790 N N . ASP A 1 101 ? 15.665 -14.258 -10.573 1.00 58.34 101 ASP A N 1
ATOM 791 C CA . ASP A 1 101 ? 15.171 -15.326 -11.457 1.00 58.34 101 ASP A CA 1
ATOM 792 C C . ASP A 1 101 ? 14.360 -14.854 -12.680 1.00 58.34 101 ASP A C 1
ATOM 794 O O . ASP A 1 101 ? 13.967 -15.668 -13.513 1.00 58.34 101 ASP A O 1
ATOM 798 N N . HIS A 1 102 ? 14.106 -13.552 -12.847 1.00 53.66 102 HIS A N 1
ATOM 799 C CA . HIS A 1 102 ? 13.260 -13.056 -13.948 1.00 53.66 102 HIS A CA 1
ATOM 800 C C . HIS A 1 102 ? 14.024 -12.650 -15.225 1.00 53.66 102 HIS A C 1
ATOM 802 O O . HIS A 1 102 ? 13.396 -12.308 -16.224 1.00 53.66 102 HIS A O 1
ATOM 808 N N . LEU A 1 103 ? 15.361 -12.746 -15.251 1.00 52.16 103 LEU A N 1
ATOM 809 C CA . LEU A 1 103 ? 16.150 -12.600 -16.489 1.00 52.16 103 LEU A CA 1
ATOM 810 C C . LEU A 1 103 ? 16.354 -13.926 -17.246 1.00 52.16 103 LEU A C 1
ATOM 812 O O . LEU A 1 103 ? 17.026 -13.951 -18.277 1.00 52.16 103 LEU A O 1
ATOM 816 N N . THR A 1 104 ? 15.766 -15.030 -16.781 1.00 49.97 104 THR A N 1
ATOM 817 C CA . THR A 1 104 ? 16.016 -16.367 -17.336 1.00 49.97 104 THR A CA 1
ATOM 818 C C . THR A 1 104 ? 14.747 -17.211 -17.455 1.00 49.97 104 THR A C 1
ATOM 820 O O . THR A 1 104 ? 14.543 -18.102 -16.643 1.00 49.97 104 THR A O 1
ATOM 823 N N . LEU A 1 105 ? 13.932 -16.990 -18.498 1.00 53.62 105 LEU A N 1
ATOM 824 C CA . LEU A 1 105 ? 13.401 -18.086 -19.337 1.00 53.62 105 LEU A CA 1
ATOM 825 C C . LEU A 1 105 ? 12.731 -17.576 -20.631 1.00 53.62 105 LEU A C 1
ATOM 827 O O . LEU A 1 105 ? 11.555 -17.804 -20.891 1.00 53.62 105 LEU A O 1
ATOM 831 N N . VAL A 1 106 ? 13.510 -16.940 -21.505 1.00 54.25 106 VAL A N 1
ATOM 832 C CA . VAL A 1 106 ? 13.318 -17.156 -22.947 1.00 54.25 106 VAL A CA 1
ATOM 833 C C . VAL A 1 106 ? 14.590 -17.824 -23.441 1.00 54.25 106 VAL A C 1
ATOM 835 O O . VAL A 1 106 ? 15.521 -17.176 -23.909 1.00 54.25 106 VAL A O 1
ATOM 838 N N . SER A 1 107 ? 14.663 -19.141 -23.265 1.00 51.31 107 SER A N 1
ATOM 839 C CA . SER A 1 107 ? 15.543 -19.960 -24.087 1.00 51.31 107 SER A CA 1
ATOM 840 C C . SER A 1 107 ? 14.839 -20.205 -25.432 1.00 51.31 107 SER A C 1
ATOM 842 O O . SER A 1 107 ? 13.649 -20.530 -25.450 1.00 51.31 107 SER A O 1
ATOM 844 N N . PRO A 1 108 ? 15.524 -20.033 -26.576 1.00 56.28 108 PRO A N 1
ATOM 845 C CA . PRO A 1 108 ? 14.974 -20.398 -27.876 1.00 56.28 108 PRO A CA 1
ATOM 846 C C . PRO A 1 108 ? 14.781 -21.913 -27.895 1.00 56.28 108 PRO A C 1
ATOM 848 O O . PRO A 1 108 ? 15.732 -22.638 -27.622 1.00 56.28 108 PRO A O 1
ATOM 851 N N . THR A 1 109 ? 13.586 -22.416 -28.202 1.00 54.09 109 THR A N 1
ATOM 852 C CA . THR A 1 109 ? 13.395 -23.855 -28.425 1.00 54.09 109 THR A CA 1
ATOM 853 C C . THR A 1 109 ? 14.105 -24.254 -29.729 1.00 54.09 109 THR A C 1
ATOM 855 O O . THR A 1 109 ? 13.639 -23.859 -30.799 1.00 54.09 109 THR A O 1
ATOM 858 N N . PRO A 1 110 ? 15.199 -25.044 -29.712 1.00 57.88 110 PRO A N 1
ATOM 859 C CA . PRO A 1 110 ? 15.773 -25.626 -30.913 1.00 57.88 110 PRO A CA 1
ATOM 860 C C . PRO A 1 110 ? 15.173 -27.026 -31.051 1.00 57.88 110 PRO A C 1
ATOM 862 O O . PRO A 1 110 ? 15.597 -27.970 -30.391 1.00 57.88 110 PRO A O 1
ATOM 865 N N . GLY A 1 111 ? 14.125 -27.150 -31.859 1.00 54.22 111 GLY A N 1
ATOM 866 C CA . GLY A 1 111 ? 13.412 -28.422 -31.972 1.00 54.22 111 GLY A CA 1
ATOM 867 C C . GLY A 1 111 ? 12.410 -28.493 -33.111 1.00 54.22 111 GLY A C 1
ATOM 868 O O . GLY A 1 111 ? 11.395 -29.161 -32.976 1.00 54.22 111 GLY A O 1
ATOM 869 N N . THR A 1 112 ? 12.660 -27.812 -34.233 1.00 57.84 112 THR A N 1
ATOM 870 C CA . THR A 1 112 ? 12.014 -28.207 -35.493 1.00 57.84 112 THR A CA 1
ATOM 871 C C . THR A 1 112 ? 12.825 -29.356 -36.076 1.00 57.84 112 THR A C 1
ATOM 873 O O . THR A 1 112 ? 13.774 -29.146 -36.827 1.00 57.84 112 THR A O 1
ATOM 876 N N . THR A 1 113 ? 12.478 -30.581 -35.696 1.00 58.16 113 THR A N 1
ATOM 877 C CA . THR A 1 113 ? 12.803 -31.758 -36.502 1.00 58.16 113 THR A CA 1
ATOM 878 C C . THR A 1 113 ? 11.585 -32.027 -37.387 1.00 58.16 113 THR A C 1
ATOM 880 O O . THR A 1 113 ? 10.484 -32.181 -36.854 1.00 58.16 113 THR A O 1
ATOM 883 N N . PRO A 1 114 ? 11.725 -32.035 -38.724 1.00 50.97 114 PRO A N 1
ATOM 884 C CA . PRO A 1 114 ? 10.614 -32.327 -39.615 1.00 50.97 114 PRO A CA 1
ATOM 885 C C . PRO A 1 114 ? 10.202 -33.784 -39.411 1.00 50.97 114 PRO A C 1
ATOM 887 O O . PRO A 1 114 ? 10.977 -34.700 -39.686 1.00 50.97 114 PRO A O 1
ATOM 890 N N . GLN A 1 115 ? 8.979 -34.009 -38.932 1.00 55.06 115 GLN A N 1
ATOM 891 C CA . GLN A 1 115 ? 8.369 -35.327 -39.042 1.00 55.06 115 GLN A CA 1
ATOM 892 C C . GLN A 1 115 ? 8.064 -35.563 -40.522 1.00 55.06 115 GLN A C 1
ATOM 894 O O . GLN A 1 115 ? 7.072 -35.079 -41.064 1.00 55.06 115 GLN A O 1
ATOM 899 N N . THR A 1 116 ? 8.993 -36.246 -41.190 1.00 54.12 116 THR A N 1
ATOM 900 C CA . THR A 1 116 ? 8.765 -36.854 -42.498 1.00 54.12 116 THR A CA 1
ATOM 901 C C . THR A 1 116 ? 7.684 -37.907 -42.315 1.00 54.12 116 THR A C 1
ATOM 903 O O . THR A 1 116 ? 7.834 -38.848 -41.541 1.00 54.12 116 THR A O 1
ATOM 906 N N . VAL A 1 117 ? 6.566 -37.676 -42.992 1.00 57.16 117 VAL A N 1
ATOM 907 C CA . VAL A 1 117 ? 5.402 -38.552 -43.060 1.00 57.16 117 VAL A CA 1
ATOM 908 C C . VAL A 1 117 ? 5.830 -39.880 -43.688 1.00 57.16 117 VAL A C 1
ATOM 910 O O . VAL A 1 117 ? 6.067 -39.952 -44.892 1.00 57.16 117 VAL A O 1
ATOM 913 N N . GLU A 1 118 ? 5.936 -40.931 -42.876 1.00 54.59 118 GLU A N 1
ATOM 914 C CA . GLU A 1 118 ? 6.055 -42.307 -43.359 1.00 54.59 118 GLU A CA 1
ATOM 915 C C . GLU A 1 118 ? 4.705 -42.730 -43.956 1.00 54.59 118 GLU A C 1
ATOM 917 O O . GLU A 1 118 ? 3.706 -42.921 -43.258 1.00 54.59 118 GLU A O 1
ATOM 922 N N . VAL A 1 119 ? 4.671 -42.841 -45.282 1.00 58.31 119 VAL A N 1
ATOM 923 C CA . VAL A 1 119 ? 3.560 -43.409 -46.044 1.00 58.31 119 VAL A CA 1
ATOM 924 C C . VAL A 1 119 ? 3.618 -44.928 -45.913 1.00 58.31 119 VAL A C 1
ATOM 926 O O . VAL A 1 119 ? 4.555 -45.557 -46.400 1.00 58.31 119 VAL A O 1
ATOM 929 N N . ARG A 1 120 ? 2.581 -45.549 -45.342 1.00 49.53 120 ARG A N 1
ATOM 930 C CA . ARG A 1 120 ? 2.320 -46.978 -45.562 1.00 49.53 120 ARG A CA 1
ATOM 931 C C . ARG A 1 120 ? 0.828 -47.231 -45.730 1.00 49.53 120 ARG A C 1
ATOM 933 O O . ARG A 1 120 ? 0.114 -47.526 -44.781 1.00 49.53 120 ARG A O 1
ATOM 940 N N . ALA A 1 121 ? 0.374 -47.100 -46.973 1.00 54.81 121 ALA A N 1
ATOM 941 C CA . ALA A 1 121 ? -0.885 -47.676 -47.417 1.00 54.81 121 ALA A CA 1
ATOM 942 C C . ALA A 1 121 ? -0.669 -49.175 -47.656 1.00 54.81 121 ALA A C 1
ATOM 944 O O . ALA A 1 121 ? 0.160 -49.565 -48.479 1.00 54.81 121 ALA A O 1
ATOM 945 N N . GLY A 1 122 ? -1.403 -50.004 -46.924 1.00 48.25 122 GLY A N 1
ATOM 946 C CA . GLY A 1 122 ? -1.454 -51.437 -47.146 1.00 48.25 122 GLY A CA 1
ATOM 947 C C . GLY A 1 122 ? -2.637 -52.050 -46.414 1.00 48.25 122 GLY A C 1
ATOM 948 O O . GLY A 1 122 ? -2.642 -52.064 -45.189 1.00 48.25 122 GLY A O 1
ATOM 949 N N . GLU A 1 123 ? -3.561 -52.579 -47.217 1.00 44.97 123 GLU A N 1
ATOM 950 C CA . GLU A 1 123 ? -4.509 -53.660 -46.912 1.00 44.97 123 GLU A CA 1
ATOM 951 C C . GLU A 1 123 ? -5.974 -53.271 -46.632 1.00 44.97 123 GLU A C 1
ATOM 953 O O . GLU A 1 123 ? -6.375 -52.931 -45.522 1.00 44.97 123 GLU A O 1
ATOM 958 N N . VAL A 1 124 ? -6.792 -53.396 -47.686 1.00 54.50 124 VAL A N 1
ATOM 959 C CA . VAL A 1 124 ? -8.215 -53.749 -47.611 1.00 54.50 124 VAL A CA 1
ATOM 960 C C . VAL A 1 124 ? -8.437 -54.983 -48.487 1.00 54.50 124 VAL A C 1
ATOM 962 O O . VAL A 1 124 ? -7.767 -55.139 -49.509 1.00 54.50 124 VAL A O 1
ATOM 965 N N . ALA A 1 125 ? -9.319 -55.844 -47.985 1.00 48.12 125 ALA A N 1
ATOM 966 C CA . ALA A 1 125 ? -9.639 -57.210 -48.393 1.00 48.12 125 ALA A CA 1
ATOM 967 C C . ALA A 1 125 ? -10.019 -57.422 -49.867 1.00 48.12 125 ALA A C 1
ATOM 969 O O . ALA A 1 125 ? -10.513 -56.467 -50.508 1.00 48.12 125 ALA A O 1
#

Sequence (125 aa):
MAGTEHTVACSIVTSRFPDEPAAAKVFPQNVPMARVEEMLEVEQVIRRLIARFPVMAVDDIDARVHAVYGRFADCKVRIFVPLLIEKAARRDIEDFLAQPDHLTLVSPTPGTTPQTVEVRAGEVA

Organism: NCBI:txid1701090

pLDDT: mean 71.96, std 20.9, range [29.77, 96.75]

Radius of gyration: 27.33 Å; chains: 1; bounding box: 60×78×63 Å

Secondary structure (DSSP, 8-state):
---------------------SS---------HHHHHHHHHHHHHHHHHHHH-TTS-HHHHHHHHHHHHHTTTT-S--TTHHHHHHHHHHHHHHHHHH-GGGG----------------------